Protein AF-A0ABD5P740-F1 (afdb_monomer_lite)

Radius of gyration: 13.5 Å; chains: 1; bounding box: 31×28×40 Å

Organism: NCBI:txid1364940

Foldseek 3Di:
DDPPPDQDQLLLLLQLLCCLDPQSKDFLVVCVVLCSDVDSVSSVVSLVVCVVVVQKDWDDDDPPPDCVRPIMIHGDPVNCVVCVVVVNNVVSVVVNVVCVVVCPPPDDDHHPPVD

Secondary structure (DSSP, 8-state):
----PPPPHHHHHHHHHHHTSTTSEEEHHHHHHTTSSSSHHHHHHHHHHHHHTTSEEEEPPP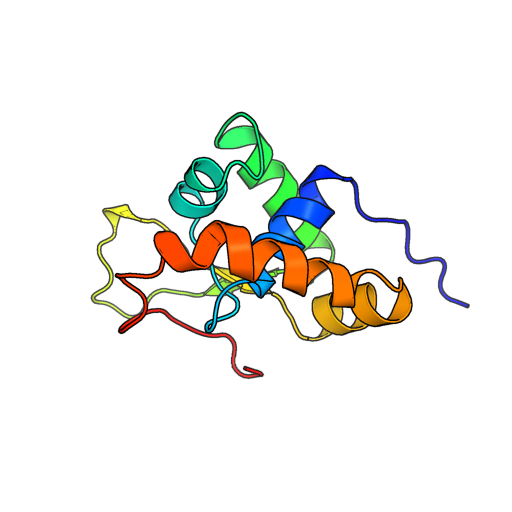TTS-GGG--EEEE-HHHHHHHHHTT-STTHHHHHHHHTTT-TTGGG----TT-

Structure (mmCIF, N/CA/C/O backbone):
data_AF-A0ABD5P740-F1
#
_entry.id   AF-A0ABD5P740-F1
#
loop_
_atom_site.group_PDB
_atom_site.id
_atom_site.type_symbol
_atom_site.label_atom_id
_atom_site.label_alt_id
_atom_site.label_comp_id
_atom_site.label_asym_id
_atom_site.label_entity_id
_atom_site.label_seq_id
_atom_site.pdbx_PDB_ins_code
_atom_site.Cartn_x
_atom_site.Cartn_y
_atom_site.Cartn_z
_atom_site.occupancy
_atom_site.B_iso_or_equiv
_atom_site.auth_seq_id
_atom_site.auth_comp_id
_atom_site.auth_asym_id
_atom_site.auth_atom_id
_atom_site.pdbx_PDB_model_num
ATOM 1 N N . MET A 1 1 ? -8.394 2.405 24.970 1.00 41.69 1 MET A N 1
ATOM 2 C CA . MET A 1 1 ? -8.654 2.905 23.605 1.00 41.69 1 MET A CA 1
ATOM 3 C C . MET A 1 1 ? -7.339 3.446 23.079 1.00 41.69 1 MET A C 1
ATOM 5 O O . MET A 1 1 ? -6.923 4.507 23.524 1.00 41.69 1 MET A O 1
ATOM 9 N N . SER A 1 2 ? -6.619 2.680 22.259 1.00 44.00 2 SER A N 1
ATOM 10 C CA . SER A 1 2 ? -5.373 3.172 21.664 1.00 44.00 2 SER A CA 1
ATOM 11 C C . SER A 1 2 ? -5.731 4.191 20.589 1.00 44.00 2 SER A C 1
ATOM 13 O O . SER A 1 2 ? -6.388 3.847 19.610 1.00 44.00 2 SER A O 1
ATOM 15 N N . ASN A 1 3 ? -5.346 5.449 20.807 1.00 45.75 3 ASN A N 1
ATOM 16 C CA . ASN A 1 3 ? -5.361 6.497 19.790 1.00 45.75 3 ASN A CA 1
ATOM 17 C C . ASN A 1 3 ? -4.332 6.121 18.715 1.00 45.75 3 ASN A C 1
ATOM 19 O O . ASN A 1 3 ? -3.182 6.549 18.774 1.00 45.75 3 ASN A O 1
ATOM 23 N N . SER A 1 4 ? -4.712 5.275 17.760 1.00 64.44 4 SER A N 1
ATOM 24 C CA . SER A 1 4 ? -3.889 5.049 16.577 1.00 64.44 4 SER A CA 1
ATOM 25 C C . SER A 1 4 ? -3.982 6.294 15.705 1.00 64.44 4 SER A C 1
ATOM 27 O O . SER A 1 4 ? -5.011 6.543 15.080 1.00 64.44 4 SER A O 1
ATOM 29 N N . THR A 1 5 ? -2.920 7.101 15.705 1.00 78.88 5 THR A N 1
ATOM 30 C CA . THR A 1 5 ? -2.790 8.285 14.849 1.00 78.88 5 THR A CA 1
ATOM 31 C C . THR A 1 5 ? -3.153 7.923 13.406 1.00 78.88 5 THR A C 1
ATOM 33 O O . THR A 1 5 ? -2.590 6.946 12.892 1.00 78.88 5 THR A O 1
ATOM 36 N N . PRO A 1 6 ? -4.066 8.670 12.752 1.00 86.31 6 PRO A N 1
ATOM 37 C CA . PRO A 1 6 ? -4.461 8.395 11.376 1.00 86.31 6 PRO A CA 1
ATOM 38 C C . PRO A 1 6 ? -3.240 8.375 10.450 1.00 86.31 6 PRO A C 1
ATOM 40 O O . PRO A 1 6 ? -2.297 9.148 10.649 1.00 86.31 6 PRO A O 1
ATOM 43 N N . LEU A 1 7 ? -3.247 7.473 9.467 1.00 89.19 7 LEU A N 1
ATOM 44 C CA . LEU A 1 7 ? -2.222 7.458 8.426 1.00 89.19 7 LEU A CA 1
ATOM 45 C C . LEU A 1 7 ? -2.319 8.740 7.582 1.00 89.19 7 LEU A C 1
ATOM 47 O O . LEU A 1 7 ? -3.432 9.177 7.263 1.00 89.19 7 LEU A O 1
ATOM 51 N N . PRO A 1 8 ? -1.182 9.343 7.200 1.00 91.56 8 PRO A N 1
ATOM 52 C CA . PRO A 1 8 ? -1.135 10.318 6.122 1.00 91.56 8 PRO A CA 1
ATOM 53 C C . PRO A 1 8 ? -1.817 9.776 4.852 1.00 91.56 8 PRO A C 1
ATOM 55 O O . PRO A 1 8 ? -1.756 8.570 4.601 1.00 91.56 8 PRO A O 1
ATOM 58 N N . PRO A 1 9 ? -2.439 10.635 4.024 1.00 89.62 9 PRO A N 1
ATOM 59 C CA . PRO A 1 9 ? -3.150 10.193 2.821 1.00 89.62 9 PRO A CA 1
ATOM 60 C C . PRO A 1 9 ? -2.289 9.370 1.852 1.00 89.62 9 PRO A C 1
ATOM 62 O O . PRO A 1 9 ? -2.777 8.410 1.261 1.00 89.62 9 PRO A O 1
ATOM 65 N N . GLU A 1 10 ? -1.009 9.717 1.717 1.00 90.62 10 GLU A N 1
ATOM 66 C CA . GLU A 1 10 ? -0.055 9.012 0.851 1.00 90.62 10 GLU A CA 1
ATOM 67 C C . GLU A 1 10 ? 0.262 7.607 1.383 1.00 90.62 10 GLU A C 1
ATOM 69 O O . GLU A 1 10 ? 0.167 6.635 0.639 1.00 90.62 10 GLU A O 1
ATOM 74 N N . GLU A 1 11 ? 0.524 7.472 2.689 1.00 93.69 11 GLU A N 1
ATOM 75 C CA . GLU A 1 11 ? 0.720 6.170 3.349 1.00 93.69 11 GLU A CA 1
ATOM 76 C C . GLU A 1 11 ? -0.528 5.285 3.227 1.00 93.69 11 GLU A C 1
ATOM 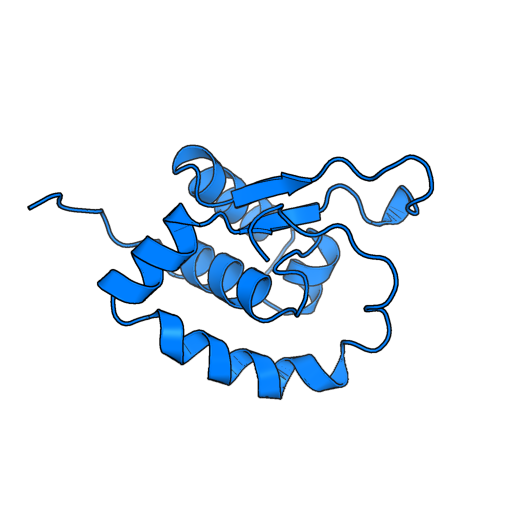78 O O . GLU A 1 11 ? -0.426 4.093 2.935 1.00 93.69 11 GLU A O 1
ATOM 83 N N . LEU A 1 12 ? -1.720 5.867 3.407 1.00 91.94 12 LEU A N 1
ATOM 84 C CA . LEU A 1 12 ? -2.983 5.150 3.239 1.00 91.94 12 LEU A CA 1
ATOM 85 C C . LEU A 1 12 ? -3.162 4.658 1.797 1.00 91.94 12 LEU A C 1
ATOM 87 O O . LEU A 1 12 ? -3.540 3.506 1.593 1.00 91.94 12 LEU A O 1
ATOM 91 N N . THR A 1 13 ? -2.866 5.510 0.814 1.00 90.62 13 THR A N 1
ATOM 92 C CA . THR A 1 13 ? -2.988 5.174 -0.611 1.00 90.62 13 THR A CA 1
ATOM 93 C C . THR A 1 13 ? -2.030 4.046 -0.980 1.00 90.62 13 THR A C 1
ATOM 95 O O . THR A 1 13 ? -2.464 3.050 -1.552 1.00 90.62 13 THR A O 1
ATOM 98 N N . VAL A 1 14 ? -0.751 4.151 -0.605 1.00 92.75 14 VAL A N 1
ATOM 99 C CA . VAL A 1 14 ? 0.250 3.096 -0.840 1.00 92.75 14 VAL A CA 1
ATOM 100 C C . VAL A 1 14 ? -0.202 1.772 -0.225 1.00 92.75 14 VAL A C 1
ATOM 102 O O . VAL A 1 14 ? -0.210 0.749 -0.906 1.00 92.75 14 VAL A O 1
ATOM 105 N N . LEU A 1 15 ? -0.651 1.785 1.033 1.00 93.00 15 LEU A N 1
ATOM 106 C CA . LEU A 1 15 ? -1.096 0.573 1.718 1.00 93.00 15 LEU A CA 1
ATOM 107 C C . LEU A 1 15 ? -2.327 -0.063 1.048 1.00 93.00 15 LEU A C 1
ATOM 109 O O . LEU A 1 15 ? -2.380 -1.281 0.882 1.00 93.00 15 LEU A O 1
ATOM 113 N N . GLN A 1 16 ? -3.307 0.745 0.635 1.00 91.44 16 GLN A N 1
ATOM 114 C CA . GLN A 1 16 ? -4.485 0.255 -0.084 1.00 91.44 16 GLN A CA 1
ATOM 115 C C . GLN A 1 16 ? -4.120 -0.320 -1.458 1.00 91.44 16 GLN A C 1
ATOM 117 O O . GLN A 1 16 ? -4.689 -1.334 -1.850 1.00 91.44 16 GLN A O 1
ATOM 122 N N . GLN A 1 17 ? -3.164 0.278 -2.174 1.00 90.38 17 GLN A N 1
ATOM 123 C CA . GLN A 1 17 ? -2.705 -0.235 -3.466 1.00 90.38 17 GLN A CA 1
ATOM 124 C C . GLN A 1 17 ? -1.951 -1.560 -3.340 1.00 90.38 17 GLN A C 1
ATOM 126 O O . GLN A 1 17 ? -2.164 -2.445 -4.164 1.00 90.38 17 GLN A O 1
ATOM 131 N N . ILE A 1 18 ? -1.122 -1.713 -2.301 1.00 91.44 18 ILE A N 1
ATOM 132 C CA . ILE A 1 18 ? -0.464 -2.986 -1.973 1.00 91.44 18 ILE A CA 1
ATOM 133 C C . ILE A 1 18 ? -1.516 -4.075 -1.739 1.00 91.44 18 ILE A C 1
ATOM 135 O O . ILE A 1 18 ? -1.410 -5.155 -2.302 1.00 91.44 18 ILE A O 1
ATOM 139 N N . LEU A 1 19 ? -2.563 -3.782 -0.963 1.00 90.50 19 LEU A N 1
ATOM 140 C CA . LEU A 1 19 ? -3.648 -4.728 -0.663 1.00 90.50 19 LEU A CA 1
ATOM 141 C C . LEU A 1 19 ? -4.635 -4.954 -1.819 1.00 90.50 19 LEU A C 1
ATOM 143 O O . LEU A 1 19 ? -5.473 -5.852 -1.744 1.00 90.50 19 LEU A O 1
ATOM 147 N N . ALA A 1 20 ? -4.564 -4.139 -2.870 1.00 87.75 20 ALA A N 1
ATOM 148 C CA . ALA A 1 20 ? -5.360 -4.285 -4.085 1.00 87.75 20 ALA A CA 1
ATOM 149 C C . ALA A 1 20 ? -4.697 -5.222 -5.111 1.00 87.75 20 ALA A C 1
ATOM 151 O O . ALA A 1 20 ? -5.001 -5.157 -6.304 1.00 87.75 20 ALA A O 1
ATOM 152 N N . THR A 1 21 ? -3.752 -6.054 -4.669 1.00 83.06 21 THR A N 1
ATOM 153 C CA . THR A 1 21 ? -3.158 -7.132 -5.460 1.00 83.06 21 THR A CA 1
ATOM 154 C C . THR A 1 21 ? -3.429 -8.476 -4.801 1.00 83.06 21 THR A C 1
ATOM 156 O O . THR A 1 21 ? -3.499 -8.568 -3.576 1.00 83.06 21 THR A O 1
ATOM 159 N N . ASP A 1 22 ? -3.522 -9.531 -5.611 1.00 78.50 22 ASP A N 1
ATOM 160 C CA . ASP A 1 22 ? -3.737 -10.898 -5.117 1.00 78.50 22 ASP A CA 1
ATOM 161 C C . ASP A 1 22 ? -2.621 -11.368 -4.172 1.00 78.50 22 ASP A C 1
ATOM 163 O O . ASP A 1 22 ? -2.845 -12.210 -3.310 1.00 78.50 22 ASP A O 1
ATOM 167 N N . THR A 1 23 ? -1.410 -10.821 -4.321 1.00 81.56 23 THR A N 1
ATOM 168 C CA . THR A 1 23 ? -0.249 -11.168 -3.492 1.00 81.56 23 THR A CA 1
ATOM 169 C C . THR A 1 23 ? -0.058 -10.243 -2.296 1.00 81.56 23 THR A C 1
ATOM 171 O O . THR A 1 23 ? 0.883 -10.442 -1.531 1.00 81.56 23 THR A O 1
ATOM 174 N N . ALA A 1 24 ? -0.912 -9.224 -2.141 1.00 88.25 24 ALA A N 1
ATOM 175 C CA . ALA A 1 24 ? -0.763 -8.143 -1.171 1.00 88.25 24 ALA A CA 1
ATOM 176 C C . ALA A 1 24 ? 0.650 -7.528 -1.158 1.00 88.25 24 ALA A C 1
ATOM 178 O O . ALA A 1 24 ? 1.165 -7.160 -0.098 1.00 88.25 24 ALA A O 1
ATOM 179 N N . SER A 1 25 ? 1.298 -7.475 -2.326 1.00 89.31 25 SER A N 1
ATOM 180 C CA . SER A 1 25 ? 2.682 -7.033 -2.496 1.00 89.31 25 SER A CA 1
ATOM 181 C C . SER A 1 25 ? 2.882 -6.236 -3.787 1.00 89.31 25 SER A C 1
ATOM 183 O O . SER A 1 25 ? 2.267 -6.535 -4.816 1.00 89.31 25 SER A O 1
ATOM 185 N N . LEU A 1 26 ? 3.733 -5.206 -3.722 1.00 88.81 26 LEU A N 1
ATOM 186 C CA . LEU A 1 26 ? 4.138 -4.362 -4.856 1.00 88.81 26 LEU A CA 1
ATOM 187 C C . LEU A 1 26 ? 5.588 -3.888 -4.709 1.00 88.81 26 LEU A C 1
ATOM 189 O O . LEU A 1 26 ? 6.059 -3.648 -3.595 1.00 88.81 26 LEU A O 1
ATOM 193 N N . SER A 1 27 ? 6.287 -3.711 -5.830 1.00 88.69 27 SER A N 1
ATOM 194 C CA . SER A 1 27 ? 7.577 -3.012 -5.861 1.00 88.69 27 SER A CA 1
ATOM 195 C C . SER A 1 27 ? 7.391 -1.486 -5.936 1.00 88.69 27 SER A C 1
ATOM 197 O O . SER A 1 27 ? 6.311 -0.976 -6.254 1.00 88.69 27 SER A O 1
ATOM 199 N N . ILE A 1 28 ? 8.451 -0.720 -5.652 1.00 89.88 28 ILE A N 1
ATOM 200 C CA . ILE A 1 28 ? 8.421 0.751 -5.771 1.00 89.88 28 ILE A CA 1
ATOM 201 C C . ILE A 1 28 ? 8.060 1.210 -7.201 1.00 89.88 28 ILE A C 1
ATOM 203 O O . ILE A 1 28 ? 7.174 2.060 -7.325 1.00 89.88 28 ILE A O 1
ATOM 207 N N . PRO A 1 29 ? 8.669 0.676 -8.283 1.00 86.75 29 PRO A N 1
ATOM 208 C CA . PRO A 1 29 ? 8.293 1.044 -9.651 1.00 86.75 29 PRO A CA 1
ATOM 209 C C . PRO A 1 29 ? 6.806 0.840 -9.955 1.00 86.75 29 PRO A C 1
ATOM 211 O O . PRO A 1 29 ? 6.189 1.649 -10.654 1.00 86.75 29 PRO A O 1
ATOM 214 N N . GLU A 1 30 ? 6.203 -0.214 -9.408 1.00 85.94 30 GLU A N 1
ATOM 215 C CA . GLU A 1 30 ? 4.779 -0.478 -9.589 1.00 85.94 30 GLU A CA 1
ATOM 216 C C . GLU A 1 30 ? 3.896 0.520 -8.849 1.00 85.94 30 GLU A C 1
ATOM 218 O O . GLU A 1 30 ? 2.913 0.991 -9.415 1.00 85.94 30 GLU A O 1
ATOM 223 N N . LEU A 1 31 ? 4.254 0.873 -7.614 1.00 88.62 31 LEU A N 1
ATOM 224 C CA . LEU A 1 31 ? 3.555 1.900 -6.839 1.00 88.62 31 LEU A CA 1
ATOM 225 C C . LEU A 1 31 ? 3.594 3.254 -7.565 1.00 88.62 31 LEU A C 1
ATOM 227 O O . LEU A 1 31 ? 2.563 3.902 -7.754 1.00 88.62 31 LEU A O 1
ATOM 231 N N . VAL A 1 32 ? 4.764 3.633 -8.087 1.00 87.62 32 VAL A N 1
ATOM 232 C CA . VAL A 1 32 ? 4.911 4.842 -8.912 1.00 87.62 32 VAL A CA 1
ATOM 233 C C . VAL A 1 32 ? 4.021 4.765 -10.158 1.00 87.62 32 VAL A C 1
ATOM 235 O O . VAL A 1 32 ? 3.293 5.710 -10.455 1.00 87.62 32 VAL A O 1
ATOM 238 N N . THR A 1 33 ? 4.010 3.629 -10.861 1.00 84.31 33 THR A N 1
ATOM 239 C CA . THR A 1 33 ? 3.206 3.440 -12.084 1.00 84.31 33 THR A CA 1
ATOM 240 C C . THR A 1 33 ? 1.700 3.492 -11.808 1.00 84.31 33 THR A C 1
ATOM 242 O O . THR A 1 33 ? 0.932 4.014 -12.614 1.00 84.31 33 THR A O 1
ATOM 245 N N . ARG A 1 34 ? 1.268 2.987 -10.648 1.00 81.56 34 ARG A N 1
ATOM 246 C CA . ARG A 1 34 ? -0.126 3.014 -10.177 1.00 81.56 34 ARG A CA 1
ATOM 247 C C . ARG A 1 34 ? -0.550 4.380 -9.634 1.00 81.56 34 ARG A C 1
ATOM 249 O O . ARG A 1 34 ? -1.713 4.558 -9.272 1.00 81.56 34 ARG A O 1
ATOM 256 N N . GLY A 1 35 ? 0.370 5.342 -9.585 1.00 74.81 35 GLY A N 1
ATOM 257 C CA . GLY A 1 35 ? 0.093 6.710 -9.178 1.00 74.81 35 GLY A CA 1
ATOM 258 C C . GLY A 1 35 ? -0.184 6.855 -7.686 1.00 74.81 35 GLY A C 1
ATOM 259 O O . GLY A 1 35 ? -0.983 7.716 -7.322 1.00 74.81 35 GLY A O 1
ATOM 260 N N . SER A 1 36 ? 0.433 6.036 -6.815 1.00 64.75 36 SER A N 1
ATOM 261 C CA . SER A 1 36 ? 0.323 6.259 -5.358 1.00 64.75 36 SER A CA 1
ATOM 262 C C . SER A 1 36 ? 0.859 7.634 -4.943 1.00 64.75 36 SER A C 1
ATOM 264 O O . SER A 1 36 ? 0.398 8.191 -3.950 1.00 64.75 36 SER A O 1
ATOM 266 N N . SER A 1 37 ? 1.819 8.165 -5.708 1.00 69.56 37 SER A N 1
ATOM 267 C CA . SER A 1 37 ? 2.519 9.430 -5.468 1.00 69.56 37 SER A CA 1
ATOM 268 C C . SER A 1 37 ? 3.025 10.043 -6.782 1.00 69.56 37 SER A C 1
ATOM 270 O O . SER A 1 37 ? 2.9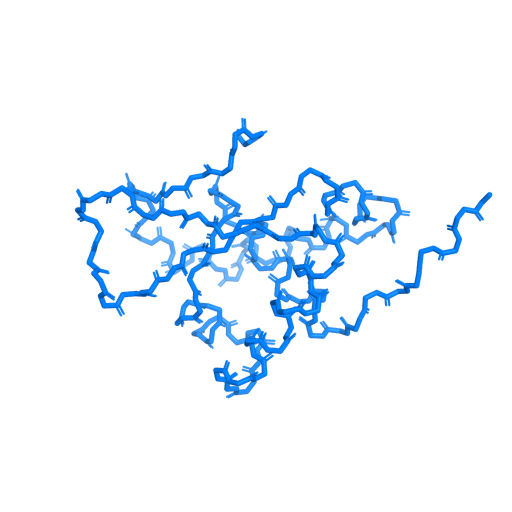13 9.428 -7.847 1.00 69.56 37 SER A O 1
ATOM 272 N N . ARG A 1 38 ? 3.583 11.261 -6.723 1.00 69.62 38 ARG A N 1
ATOM 273 C CA . ARG A 1 38 ? 4.111 11.976 -7.900 1.00 69.62 38 ARG A CA 1
ATOM 274 C C . ARG A 1 38 ? 5.466 11.450 -8.361 1.00 69.62 38 ARG A C 1
ATOM 276 O O . ARG A 1 38 ? 5.767 11.558 -9.549 1.00 69.62 38 ARG A O 1
ATOM 283 N N . ASP A 1 39 ? 6.259 10.894 -7.448 1.00 84.75 39 ASP A N 1
ATOM 284 C CA . ASP A 1 39 ? 7.570 10.329 -7.752 1.00 84.75 39 ASP A CA 1
ATOM 285 C C . ASP A 1 39 ? 8.033 9.265 -6.740 1.00 84.75 39 ASP A C 1
ATOM 287 O O . ASP A 1 39 ? 7.433 9.032 -5.691 1.00 84.75 39 ASP A O 1
ATOM 291 N N . GLU A 1 40 ? 9.139 8.606 -7.082 1.00 88.94 40 GLU A N 1
ATOM 292 C CA . GLU A 1 40 ? 9.748 7.505 -6.332 1.00 88.94 40 GLU A CA 1
ATOM 293 C C . GLU A 1 40 ? 10.154 7.877 -4.894 1.00 88.94 40 GLU A C 1
ATOM 295 O O . GLU A 1 40 ? 10.131 7.031 -3.998 1.00 88.94 40 GLU A O 1
ATOM 300 N N . SER A 1 41 ? 10.529 9.135 -4.652 1.00 90.12 41 SER A N 1
ATOM 301 C CA . SER A 1 41 ? 10.965 9.611 -3.333 1.00 90.12 41 SER A CA 1
ATOM 302 C C . SER A 1 41 ? 9.791 9.694 -2.362 1.00 90.12 41 SER A C 1
ATOM 304 O O . SER A 1 41 ? 9.929 9.319 -1.198 1.00 90.12 41 SER A O 1
ATOM 306 N N . GLU A 1 42 ? 8.635 10.150 -2.848 1.00 91.31 42 GLU A N 1
ATOM 307 C CA . GLU A 1 42 ? 7.387 10.190 -2.081 1.00 91.31 42 GLU A CA 1
ATOM 308 C C . GLU A 1 42 ? 6.935 8.768 -1.712 1.00 91.31 42 GLU A C 1
ATOM 310 O O . GLU A 1 42 ? 6.669 8.497 -0.539 1.00 91.31 42 GLU A O 1
ATOM 315 N N . VAL A 1 43 ? 6.976 7.825 -2.664 1.00 92.50 43 VAL A N 1
ATOM 316 C CA . VAL A 1 43 ? 6.666 6.406 -2.397 1.00 92.50 43 VAL A CA 1
ATOM 317 C C . VAL A 1 43 ? 7.595 5.828 -1.327 1.00 92.50 43 VAL A C 1
ATOM 319 O O . VAL A 1 43 ? 7.132 5.182 -0.388 1.00 92.50 43 VAL A O 1
ATOM 322 N N . ARG A 1 44 ? 8.908 6.079 -1.418 1.00 92.56 44 ARG A N 1
ATOM 323 C CA . ARG A 1 44 ? 9.873 5.615 -0.406 1.00 92.56 44 ARG A CA 1
ATOM 324 C C . ARG A 1 44 ? 9.601 6.191 0.976 1.00 92.56 44 ARG A C 1
ATOM 326 O O . ARG A 1 44 ? 9.715 5.466 1.959 1.00 92.56 44 ARG A O 1
ATOM 333 N N . ASN A 1 45 ? 9.255 7.472 1.057 1.00 94.25 45 ASN A N 1
ATOM 334 C CA . ASN A 1 45 ? 8.933 8.119 2.326 1.00 94.25 45 ASN A CA 1
ATOM 335 C C . ASN A 1 45 ? 7.670 7.506 2.952 1.00 94.25 45 ASN A C 1
ATOM 337 O O . ASN A 1 45 ? 7.668 7.165 4.134 1.00 94.25 45 ASN A O 1
ATOM 341 N N . ALA A 1 46 ? 6.632 7.270 2.145 1.00 94.00 46 ALA A N 1
ATOM 342 C CA . ALA A 1 46 ? 5.426 6.585 2.599 1.00 94.00 46 ALA A CA 1
ATOM 343 C C . ALA A 1 46 ? 5.729 5.159 3.099 1.00 94.00 46 ALA A C 1
ATOM 345 O O . ALA A 1 46 ? 5.277 4.770 4.175 1.00 94.00 46 ALA A O 1
ATOM 346 N N . LEU A 1 47 ? 6.542 4.391 2.366 1.00 94.31 47 LEU A N 1
ATOM 347 C CA . LEU A 1 47 ? 6.958 3.045 2.774 1.00 94.31 47 LEU A CA 1
ATOM 348 C C . LEU A 1 47 ? 7.799 3.048 4.060 1.00 94.31 47 LEU A C 1
ATOM 350 O O . LEU A 1 47 ? 7.614 2.170 4.898 1.00 94.31 47 LEU A O 1
ATOM 354 N N . ASP A 1 48 ? 8.676 4.034 4.260 1.00 94.62 48 ASP A N 1
ATOM 355 C CA . ASP A 1 48 ? 9.438 4.204 5.507 1.00 94.62 48 ASP A CA 1
ATOM 356 C C . ASP A 1 48 ? 8.509 4.527 6.693 1.00 94.62 48 ASP A C 1
ATOM 358 O O . ASP A 1 48 ? 8.630 3.930 7.766 1.00 94.62 48 ASP A O 1
ATOM 362 N N . GLY A 1 49 ? 7.519 5.403 6.494 1.00 94.44 49 GLY A N 1
ATOM 363 C CA . GLY A 1 49 ? 6.487 5.705 7.491 1.00 94.44 49 GLY A CA 1
ATOM 364 C C . GLY A 1 49 ? 5.655 4.479 7.882 1.00 94.44 49 GLY A C 1
ATOM 365 O O . GLY A 1 49 ? 5.469 4.202 9.072 1.00 94.44 49 GLY A O 1
ATOM 366 N N . LEU A 1 50 ? 5.218 3.699 6.891 1.00 94.75 50 LEU A N 1
ATOM 367 C CA . LEU A 1 50 ? 4.491 2.445 7.095 1.00 94.75 50 LEU A CA 1
ATOM 368 C C . LEU A 1 50 ? 5.366 1.372 7.761 1.00 94.75 50 LEU A C 1
ATOM 370 O O . LEU A 1 50 ? 4.895 0.665 8.653 1.00 94.75 50 LEU A O 1
ATOM 374 N N . GLY A 1 51 ? 6.640 1.270 7.377 1.00 94.56 51 GLY A N 1
ATOM 375 C CA . GLY A 1 51 ? 7.596 0.316 7.938 1.00 94.56 51 GLY A CA 1
ATOM 376 C C . GLY A 1 51 ? 7.883 0.586 9.414 1.00 94.56 51 GLY A C 1
ATOM 377 O O . GLY A 1 51 ? 7.874 -0.333 10.227 1.00 94.56 51 GLY A O 1
ATOM 378 N N . ARG A 1 52 ? 8.013 1.860 9.808 1.00 94.06 52 ARG A N 1
ATOM 379 C CA . ARG A 1 52 ? 8.152 2.266 11.223 1.00 94.06 52 ARG A CA 1
ATOM 380 C C . ARG A 1 52 ? 6.947 1.900 12.090 1.00 94.06 52 ARG A C 1
ATOM 382 O O . ARG A 1 52 ? 7.079 1.838 13.310 1.00 94.06 52 ARG A O 1
ATOM 389 N N . ARG A 1 53 ? 5.778 1.702 11.477 1.00 93.38 53 ARG A N 1
ATOM 390 C CA . ARG A 1 53 ? 4.537 1.261 12.133 1.00 93.38 53 ARG A CA 1
ATOM 391 C C . ARG A 1 53 ? 4.312 -0.247 12.018 1.00 93.38 53 ARG A C 1
ATOM 393 O O . ARG A 1 53 ? 3.265 -0.719 12.448 1.00 93.38 53 ARG A O 1
ATOM 400 N N . GLU A 1 54 ? 5.256 -0.974 11.418 1.00 94.19 54 GLU A N 1
ATOM 401 C CA . GLU A 1 54 ? 5.165 -2.414 11.149 1.00 94.19 54 GLU A CA 1
ATOM 402 C C . GLU A 1 54 ? 3.946 -2.780 10.280 1.00 94.19 54 GLU A C 1
ATOM 404 O O . GLU A 1 54 ? 3.375 -3.866 10.389 1.00 94.19 54 GLU A O 1
ATOM 409 N N . PHE A 1 55 ? 3.515 -1.856 9.414 1.00 94.69 55 PHE A N 1
ATOM 410 C CA . PHE A 1 55 ? 2.378 -2.055 8.508 1.00 94.69 55 PHE A CA 1
ATOM 411 C C . PHE A 1 55 ? 2.784 -2.625 7.150 1.00 94.69 55 PHE A C 1
ATOM 413 O O . PHE A 1 55 ? 1.953 -3.193 6.444 1.00 94.69 55 PHE A O 1
ATOM 420 N N . VAL A 1 56 ? 4.061 -2.505 6.797 1.00 95.00 56 VAL A N 1
ATOM 421 C CA . VAL A 1 56 ? 4.638 -3.152 5.621 1.00 95.00 56 VAL A CA 1
ATOM 422 C C . VAL A 1 56 ? 5.934 -3.850 5.995 1.00 95.00 56 VAL A C 1
ATOM 424 O O . VAL A 1 56 ? 6.661 -3.398 6.881 1.00 95.00 56 VAL A O 1
ATOM 427 N N . VAL A 1 57 ? 6.223 -4.938 5.295 1.00 93.69 57 VAL A N 1
ATOM 428 C CA . VAL A 1 57 ? 7.481 -5.679 5.378 1.00 93.69 57 VAL A CA 1
ATOM 429 C C . VAL A 1 57 ? 8.112 -5.765 4.000 1.00 93.69 57 VAL A C 1
ATOM 431 O O . VAL A 1 57 ? 7.416 -5.792 2.985 1.00 93.69 57 VAL A O 1
ATOM 434 N N . VAL A 1 58 ? 9.440 -5.799 3.972 1.00 92.00 58 VAL A N 1
ATOM 435 C CA . VAL A 1 58 ? 10.192 -6.059 2.747 1.00 92.00 58 VAL A CA 1
ATOM 436 C C . VAL A 1 58 ? 10.238 -7.566 2.539 1.00 92.00 58 VAL A C 1
ATOM 438 O O . VAL A 1 58 ? 10.674 -8.294 3.429 1.00 92.00 58 VAL A O 1
ATOM 441 N N . LEU A 1 59 ? 9.784 -8.028 1.378 1.00 84.94 59 LEU A N 1
ATOM 442 C CA . LEU A 1 59 ? 9.951 -9.411 0.960 1.00 84.94 59 LEU A CA 1
ATOM 443 C C . LEU A 1 59 ? 11.293 -9.531 0.243 1.00 84.94 59 LEU A C 1
ATOM 445 O O . LEU A 1 59 ? 11.524 -8.878 -0.779 1.00 84.94 59 LEU A O 1
ATOM 449 N N . GLU A 1 60 ? 12.180 -10.358 0.790 1.00 69.31 60 GLU A N 1
ATOM 450 C CA . GLU A 1 60 ? 13.398 -10.741 0.089 1.00 69.31 60 GLU A CA 1
ATOM 451 C C . GLU A 1 60 ? 12.999 -11.569 -1.130 1.00 69.31 60 GLU A C 1
ATOM 453 O O . GLU A 1 60 ? 12.278 -12.563 -1.025 1.00 69.31 60 GLU A O 1
ATOM 458 N N . SER A 1 61 ? 13.420 -11.134 -2.313 1.00 62.00 61 SER A N 1
ATOM 459 C CA . SER A 1 61 ? 13.158 -11.902 -3.514 1.00 62.00 61 SER A CA 1
ATOM 460 C C . SER A 1 61 ? 14.050 -13.142 -3.508 1.00 62.00 61 SER A C 1
ATOM 462 O O . SER A 1 61 ? 15.277 -13.010 -3.480 1.00 62.00 61 SER A O 1
ATOM 464 N N . GLU A 1 62 ? 13.464 -14.340 -3.552 1.00 54.97 62 GLU A N 1
ATOM 465 C CA . GLU A 1 62 ? 14.251 -15.552 -3.780 1.00 54.97 62 GLU A CA 1
ATOM 466 C C . GLU A 1 62 ? 15.064 -15.399 -5.075 1.00 54.97 62 GLU A C 1
ATOM 468 O O . GLU A 1 62 ? 14.622 -14.780 -6.049 1.00 54.97 62 GLU A O 1
ATOM 473 N N . SER A 1 63 ? 16.291 -15.918 -5.058 1.00 46.62 63 SER A N 1
ATOM 474 C CA . SER A 1 63 ? 17.277 -15.766 -6.128 1.00 46.62 63 SER A CA 1
ATOM 475 C C . SER A 1 63 ? 16.672 -16.177 -7.479 1.00 46.62 63 SER A C 1
ATOM 477 O O . SER A 1 63 ? 16.484 -17.364 -7.734 1.00 46.62 63 SER A O 1
ATOM 479 N N . GLY A 1 64 ? 16.346 -15.209 -8.341 1.00 50.38 64 GLY A N 1
ATOM 480 C CA . GLY A 1 64 ? 15.662 -15.473 -9.615 1.00 50.38 64 GLY A CA 1
ATOM 481 C C . GLY A 1 64 ? 14.650 -14.411 -10.048 1.00 50.38 64 GLY A C 1
ATOM 482 O O . GLY A 1 64 ? 14.239 -14.419 -11.207 1.00 50.38 64 GLY A O 1
ATOM 483 N N . TYR A 1 65 ? 14.276 -13.485 -9.165 1.00 53.50 65 TYR A N 1
ATOM 484 C CA . TYR A 1 65 ? 13.605 -12.252 -9.572 1.00 53.50 65 TYR A CA 1
ATOM 485 C C . TYR A 1 65 ? 14.576 -11.309 -10.269 1.00 53.50 65 TYR A C 1
ATOM 487 O O . TYR A 1 65 ? 15.720 -11.163 -9.845 1.00 53.50 65 TYR A O 1
ATOM 495 N N . ASP A 1 66 ? 14.108 -10.679 -11.342 1.00 52.97 66 ASP A N 1
ATOM 496 C CA . ASP A 1 66 ? 14.861 -9.663 -12.063 1.00 52.97 66 ASP A CA 1
ATOM 497 C C . ASP A 1 66 ? 15.194 -8.517 -11.089 1.00 52.97 66 ASP A C 1
ATOM 499 O O . ASP A 1 66 ? 14.305 -7.777 -10.654 1.00 52.97 66 ASP A O 1
ATOM 503 N N . ASP A 1 67 ? 16.477 -8.389 -10.733 1.00 54.38 67 ASP A N 1
ATOM 504 C CA . ASP A 1 67 ? 17.052 -7.353 -9.849 1.00 54.38 67 ASP A CA 1
ATOM 505 C C . ASP A 1 67 ? 16.635 -5.927 -10.290 1.00 54.38 67 ASP A C 1
ATOM 507 O O . ASP A 1 67 ? 16.679 -4.964 -9.525 1.00 54.38 67 ASP A O 1
ATOM 511 N N . ALA A 1 68 ? 16.169 -5.792 -11.539 1.00 57.97 68 ALA A N 1
ATOM 512 C CA . ALA A 1 68 ? 15.642 -4.574 -12.133 1.00 57.97 68 ALA A CA 1
ATOM 513 C C . ALA A 1 68 ? 14.402 -3.986 -11.427 1.00 57.97 68 ALA A C 1
ATOM 515 O O . ALA A 1 68 ? 14.183 -2.780 -11.534 1.00 57.97 68 ALA A O 1
ATOM 516 N N . GLN A 1 69 ? 13.586 -4.785 -10.724 1.00 63.16 69 GLN A N 1
ATOM 517 C CA . GLN A 1 69 ? 12.379 -4.274 -10.043 1.00 63.16 69 GLN A CA 1
ATOM 518 C C . GLN A 1 69 ? 12.620 -3.814 -8.595 1.00 63.16 69 GLN A C 1
ATOM 520 O O . GLN A 1 69 ? 11.790 -3.093 -8.036 1.00 63.16 69 GLN A O 1
ATOM 525 N N . GLY A 1 70 ? 13.761 -4.172 -7.997 1.00 71.94 70 GLY A N 1
ATOM 526 C CA . GLY A 1 70 ? 14.043 -3.900 -6.588 1.00 71.94 70 GLY A CA 1
ATOM 527 C C . GLY A 1 70 ? 13.166 -4.713 -5.617 1.00 71.94 70 GLY A C 1
ATOM 528 O O . GLY A 1 70 ? 12.453 -5.629 -6.030 1.00 71.94 70 GLY A O 1
ATOM 529 N N . PRO A 1 71 ? 13.227 -4.414 -4.305 1.00 84.56 71 PRO A N 1
ATOM 530 C CA . PRO A 1 71 ? 12.495 -5.167 -3.291 1.00 84.56 71 PRO A CA 1
ATOM 531 C C . PRO A 1 71 ? 10.975 -4.995 -3.411 1.00 84.56 71 PRO A C 1
ATOM 533 O O . PRO A 1 71 ? 10.476 -3.913 -3.737 1.00 84.56 71 PRO A O 1
ATOM 536 N N . PHE A 1 72 ? 10.239 -6.052 -3.060 1.00 88.94 72 PHE A N 1
ATOM 537 C CA . PHE A 1 72 ? 8.786 -6.004 -2.910 1.00 88.94 72 PHE A CA 1
ATOM 538 C C . PHE A 1 72 ? 8.410 -5.626 -1.481 1.00 88.94 72 PHE A C 1
ATOM 540 O O . PHE A 1 72 ? 9.037 -6.062 -0.517 1.00 88.94 72 PHE A O 1
ATOM 547 N N . TYR A 1 73 ? 7.347 -4.843 -1.350 1.00 92.38 73 TYR A N 1
ATOM 548 C CA . TYR A 1 73 ? 6.766 -4.451 -0.076 1.00 92.38 73 TYR A CA 1
ATOM 549 C C . TYR A 1 73 ? 5.402 -5.106 0.051 1.00 92.38 73 TYR A C 1
ATOM 551 O O . TYR A 1 73 ? 4.559 -4.948 -0.832 1.00 92.38 73 TYR A O 1
ATOM 559 N N . ALA A 1 74 ? 5.192 -5.831 1.144 1.00 93.25 74 ALA A N 1
ATOM 560 C CA . ALA A 1 74 ? 3.932 -6.492 1.435 1.00 93.25 74 ALA A CA 1
ATOM 561 C C . ALA A 1 74 ? 3.283 -5.917 2.684 1.00 93.25 74 ALA A C 1
ATOM 563 O O . ALA A 1 74 ? 3.968 -5.560 3.644 1.00 93.25 74 ALA A O 1
ATOM 564 N N . ALA A 1 75 ? 1.957 -5.834 2.675 1.00 93.62 75 ALA A N 1
ATOM 565 C CA . ALA A 1 75 ? 1.208 -5.423 3.852 1.00 93.62 75 ALA A CA 1
ATOM 566 C C . ALA A 1 75 ? 1.293 -6.501 4.945 1.00 93.62 75 ALA A C 1
ATOM 568 O O . ALA A 1 75 ? 1.359 -7.698 4.659 1.00 93.62 75 ALA A O 1
ATOM 569 N N . THR A 1 76 ? 1.278 -6.086 6.209 1.00 94.00 76 THR A N 1
ATOM 570 C CA . THR A 1 76 ? 1.178 -7.005 7.352 1.00 94.00 76 THR A CA 1
ATOM 571 C C . THR A 1 76 ? -0.276 -7.208 7.775 1.00 94.00 76 THR A C 1
ATOM 573 O O . THR A 1 76 ? -1.146 -6.378 7.495 1.00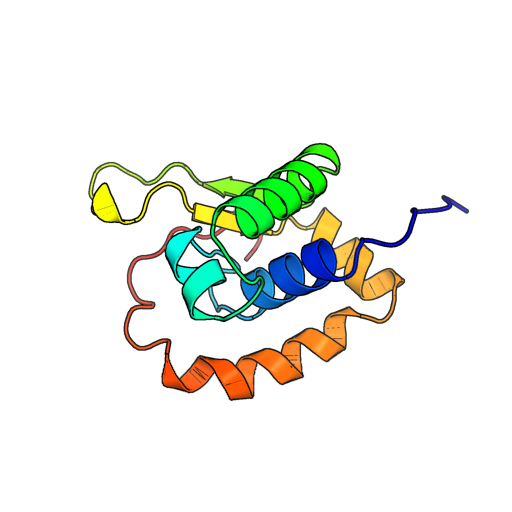 94.00 76 THR A O 1
ATOM 576 N N . GLU A 1 77 ? -0.544 -8.274 8.532 1.00 91.81 77 GLU A N 1
ATOM 577 C CA . GLU A 1 77 ? -1.858 -8.501 9.149 1.00 91.81 77 GLU A CA 1
ATOM 578 C C . GLU A 1 77 ? -2.276 -7.318 10.047 1.00 91.81 77 GLU A C 1
ATOM 580 O O . GLU A 1 77 ? -3.423 -6.872 10.012 1.00 91.81 77 GLU A O 1
ATOM 585 N N . SER A 1 78 ? -1.321 -6.716 10.768 1.00 91.19 78 SER A N 1
ATOM 586 C CA . SER A 1 78 ? -1.538 -5.511 11.582 1.00 91.19 78 SER A CA 1
ATOM 587 C C . SER A 1 78 ? -2.077 -4.328 10.771 1.00 91.19 78 SER A C 1
ATOM 589 O O . SER A 1 78 ? -2.911 -3.563 11.264 1.00 91.19 78 SER A O 1
ATOM 591 N N . ALA A 1 79 ? -1.628 -4.174 9.524 1.00 92.00 79 ALA A N 1
ATOM 592 C CA . ALA A 1 79 ? -2.089 -3.119 8.630 1.00 92.00 79 ALA A CA 1
ATOM 593 C C . ALA A 1 79 ? -3.531 -3.359 8.162 1.00 92.00 79 ALA A C 1
ATOM 595 O O . ALA A 1 79 ? -4.351 -2.437 8.147 1.00 92.00 79 ALA A O 1
ATOM 596 N N . VAL A 1 80 ? -3.864 -4.613 7.845 1.00 91.56 80 VAL A N 1
ATOM 597 C CA . VAL A 1 80 ? -5.230 -5.036 7.505 1.00 91.56 80 VAL A CA 1
ATOM 598 C C . VAL A 1 80 ? -6.179 -4.765 8.670 1.00 91.56 80 VAL A C 1
ATOM 600 O O . VAL A 1 80 ? -7.238 -4.157 8.491 1.00 91.56 80 VAL A O 1
ATOM 603 N N . ASP A 1 81 ? -5.782 -5.158 9.876 1.00 91.75 81 ASP A N 1
ATOM 604 C CA . ASP A 1 81 ? -6.541 -4.929 11.101 1.00 91.75 81 ASP A CA 1
ATOM 605 C C . ASP A 1 81 ? -6.776 -3.444 11.373 1.00 91.75 81 ASP A C 1
ATOM 607 O O . ASP A 1 81 ? -7.882 -3.034 11.745 1.00 91.75 81 ASP A O 1
ATOM 611 N N . TYR A 1 82 ? -5.749 -2.622 11.160 1.00 92.12 82 TYR A N 1
ATOM 612 C CA . TYR A 1 82 ? -5.861 -1.176 11.267 1.00 92.12 82 TYR A CA 1
ATOM 613 C C . TYR A 1 82 ? -6.909 -0.619 10.294 1.00 92.12 82 TYR A C 1
ATOM 615 O O . TYR A 1 82 ? -7.816 0.100 10.721 1.00 92.12 82 TYR A O 1
ATOM 623 N N . LEU A 1 83 ? -6.840 -0.987 9.010 1.00 90.88 83 LEU A N 1
ATOM 624 C CA . LEU A 1 83 ? -7.785 -0.511 7.994 1.00 90.88 83 LEU A CA 1
ATOM 625 C C . LEU A 1 83 ? -9.221 -0.955 8.282 1.00 90.88 83 LEU A C 1
ATOM 627 O O . LEU A 1 83 ? -10.148 -0.158 8.122 1.00 90.88 83 LEU A O 1
ATOM 631 N N . LYS A 1 84 ? -9.417 -2.191 8.758 1.00 89.75 84 LYS A N 1
ATOM 632 C CA . LYS A 1 84 ? -10.735 -2.700 9.170 1.00 89.75 84 LYS A CA 1
ATOM 633 C C . LYS A 1 84 ? -11.304 -1.887 10.331 1.00 89.75 84 LYS A C 1
ATOM 635 O O . LYS A 1 84 ? -12.440 -1.426 10.260 1.00 89.75 84 LYS A O 1
ATOM 640 N N . ARG A 1 85 ? -10.506 -1.641 11.377 1.00 88.81 85 ARG A N 1
ATOM 641 C CA . ARG A 1 85 ? -10.920 -0.833 12.543 1.00 88.81 85 ARG A CA 1
ATOM 642 C C . ARG A 1 85 ? -11.205 0.622 12.178 1.00 88.81 85 ARG A C 1
ATOM 644 O O . ARG A 1 85 ? -12.065 1.244 12.792 1.00 88.81 85 ARG A O 1
ATOM 651 N N . ALA A 1 86 ? -10.496 1.154 11.186 1.00 87.00 86 ALA A N 1
ATOM 652 C CA . ALA A 1 86 ? -10.697 2.503 10.673 1.00 87.00 86 ALA A CA 1
ATOM 653 C C . ALA A 1 86 ? -11.871 2.619 9.678 1.00 87.00 86 ALA A C 1
ATOM 655 O O . ALA A 1 86 ? -12.178 3.732 9.254 1.00 87.00 86 ALA A O 1
ATOM 656 N N . GLY A 1 87 ? -12.511 1.507 9.285 1.00 87.12 87 GLY A N 1
ATOM 657 C CA . GLY A 1 87 ? -13.567 1.494 8.264 1.00 87.12 87 GLY A CA 1
ATOM 658 C C . GLY A 1 87 ? -13.067 1.858 6.860 1.00 87.12 87 GLY A C 1
ATOM 659 O O . GLY A 1 87 ? -13.830 2.379 6.056 1.00 87.12 87 GLY A O 1
ATOM 660 N N . ARG A 1 88 ? -11.774 1.637 6.584 1.00 87.12 88 ARG A N 1
ATOM 661 C CA . ARG A 1 88 ? -11.089 1.983 5.322 1.00 87.12 88 ARG A CA 1
ATOM 662 C C . ARG A 1 88 ? -10.697 0.766 4.488 1.00 87.12 88 ARG A C 1
ATOM 664 O O . ARG A 1 88 ? -10.091 0.920 3.433 1.00 87.12 88 ARG A O 1
ATOM 671 N N . TYR A 1 89 ? -11.002 -0.439 4.968 1.00 85.25 89 TYR A N 1
ATOM 672 C CA . TYR A 1 89 ? -10.667 -1.678 4.267 1.00 85.25 89 TYR A CA 1
ATOM 673 C C . TYR A 1 89 ? -11.539 -1.885 3.022 1.00 85.25 89 TYR A C 1
ATOM 675 O O . TYR A 1 89 ? -11.031 -2.253 1.971 1.00 85.25 89 TYR A O 1
ATOM 683 N N . ASP A 1 90 ? -12.833 -1.567 3.092 1.00 83.50 90 ASP A N 1
ATOM 684 C CA . ASP A 1 90 ? -13.747 -1.752 1.956 1.00 83.50 90 ASP A CA 1
ATOM 685 C C . ASP A 1 90 ? -13.398 -0.859 0.753 1.00 83.50 90 ASP A C 1
ATOM 687 O O . ASP A 1 90 ? -13.671 -1.222 -0.393 1.00 83.50 90 ASP A O 1
ATOM 691 N N . GLU A 1 91 ? -12.722 0.270 0.997 1.00 81.81 91 GLU A N 1
ATOM 692 C CA . GLU A 1 91 ? -12.215 1.177 -0.041 1.00 81.81 91 GLU A CA 1
ATOM 693 C C . GLU A 1 91 ? -11.172 0.506 -0.949 1.00 81.81 91 GLU A C 1
ATOM 695 O O . GLU A 1 91 ? -11.000 0.931 -2.089 1.00 81.81 91 GLU A O 1
ATOM 700 N N . ILE A 1 92 ? -10.535 -0.585 -0.500 1.00 80.38 92 ILE A N 1
ATOM 701 C CA . ILE A 1 92 ? -9.593 -1.369 -1.313 1.00 80.38 92 ILE A CA 1
ATOM 702 C C . ILE A 1 92 ? -10.289 -1.924 -2.567 1.00 80.38 92 ILE A C 1
ATOM 704 O O . ILE A 1 92 ? -9.702 -1.949 -3.646 1.00 80.38 92 ILE A O 1
ATOM 708 N N . SER A 1 93 ? -11.577 -2.271 -2.467 1.00 73.38 93 SER A N 1
ATOM 709 C CA . SER A 1 93 ? -12.392 -2.774 -3.587 1.00 73.38 93 SER A CA 1
ATOM 710 C C . SER A 1 93 ? -12.466 -1.801 -4.769 1.00 73.38 93 SER A C 1
ATOM 712 O O . SER A 1 93 ? -12.624 -2.223 -5.914 1.00 73.38 93 SER A O 1
ATOM 714 N N . LEU A 1 94 ? -12.326 -0.495 -4.512 1.00 73.19 94 LEU A N 1
ATOM 715 C CA . LEU A 1 94 ? -12.326 0.540 -5.549 1.00 73.19 94 LEU A CA 1
ATOM 716 C C . LEU A 1 94 ? -11.057 0.487 -6.408 1.00 73.19 94 LEU A C 1
ATOM 718 O O . LEU A 1 94 ? -11.090 0.849 -7.584 1.00 73.19 94 LEU A O 1
ATOM 722 N N . TRP A 1 95 ? -9.953 0.011 -5.834 1.00 70.25 95 TRP A N 1
ATOM 723 C CA . TRP A 1 95 ? -8.667 -0.098 -6.512 1.00 70.25 95 TRP A CA 1
ATOM 724 C C . TRP A 1 95 ? -8.578 -1.336 -7.404 1.00 70.25 95 TRP A C 1
ATOM 726 O O . TRP A 1 95 ? -7.970 -1.257 -8.469 1.00 70.25 95 TRP A O 1
ATOM 736 N N . TYR A 1 96 ? -9.241 -2.441 -7.041 1.00 63.78 96 TYR A N 1
ATOM 737 C CA . TYR A 1 96 ? -9.281 -3.647 -7.877 1.00 63.78 96 TYR A CA 1
ATOM 738 C C . TYR A 1 96 ? -9.791 -3.335 -9.288 1.00 63.78 96 TYR A C 1
ATOM 740 O O . TYR A 1 96 ? -9.107 -3.627 -10.261 1.00 63.78 96 TYR A O 1
ATOM 748 N N . GLY A 1 97 ? -10.918 -2.625 -9.419 1.00 60.34 97 GLY A N 1
ATOM 749 C CA . GLY A 1 97 ? -11.454 -2.243 -10.733 1.00 60.34 97 GLY A CA 1
ATOM 750 C C . GLY A 1 97 ? -10.551 -1.299 -11.543 1.00 60.34 97 GLY A C 1
ATOM 751 O O . GLY A 1 97 ? -10.636 -1.280 -12.769 1.00 60.34 97 GLY A O 1
ATOM 752 N N . ALA A 1 98 ? -9.680 -0.530 -10.882 1.00 65.44 98 ALA A N 1
ATOM 753 C CA . ALA A 1 98 ? -8.745 0.384 -11.538 1.00 65.44 98 ALA A CA 1
ATOM 754 C C . ALA A 1 98 ? -7.459 -0.316 -12.013 1.00 65.44 98 ALA A C 1
ATOM 756 O O . ALA A 1 98 ? -6.878 0.095 -13.018 1.00 65.44 98 ALA A O 1
ATOM 757 N N . PHE A 1 99 ? -7.019 -1.369 -11.316 1.00 63.38 99 PHE A N 1
ATOM 758 C CA . PHE A 1 99 ? -5.741 -2.038 -11.578 1.00 63.38 99 PHE A CA 1
ATOM 759 C C . PHE A 1 99 ? -5.853 -3.429 -12.209 1.00 63.38 99 PHE A C 1
ATOM 761 O O . PHE A 1 99 ? -4.837 -3.945 -12.669 1.00 63.38 99 PHE A O 1
ATOM 768 N N . ASP A 1 100 ? -7.052 -4.010 -12.314 1.00 55.50 100 ASP A N 1
ATOM 769 C CA . ASP A 1 100 ? -7.282 -5.309 -12.972 1.00 55.50 100 ASP A CA 1
ATOM 770 C C . ASP A 1 100 ? -6.773 -5.331 -14.431 1.00 55.50 100 ASP A C 1
ATOM 772 O O . ASP A 1 100 ? -6.289 -6.344 -14.928 1.00 55.50 100 ASP A O 1
ATOM 776 N N . ALA A 1 101 ? -6.754 -4.173 -15.104 1.00 51.53 101 ALA A N 1
ATOM 777 C CA . ALA A 1 101 ? -6.199 -4.023 -16.453 1.00 51.53 101 ALA A CA 1
ATOM 778 C C . ALA A 1 101 ? -4.655 -4.095 -16.526 1.00 51.53 101 ALA A C 1
ATOM 780 O O . ALA A 1 101 ? -4.104 -4.256 -17.614 1.00 51.53 101 ALA A O 1
ATOM 781 N N . VAL A 1 102 ? -3.952 -3.964 -15.394 1.00 52.78 102 VAL A N 1
ATOM 782 C CA . VAL A 1 102 ? -2.477 -3.911 -15.299 1.00 52.78 102 VAL A CA 1
ATOM 783 C C . VAL A 1 102 ? -1.886 -5.246 -14.801 1.00 52.78 102 VAL A C 1
ATOM 785 O O . VAL A 1 102 ? -0.707 -5.519 -15.007 1.00 52.78 102 VAL A O 1
ATOM 788 N N . SER A 1 103 ? -2.698 -6.131 -14.216 1.00 50.81 103 SER A N 1
ATOM 789 C CA . SER A 1 103 ? -2.281 -7.370 -13.528 1.00 50.81 103 SER A CA 1
ATOM 790 C C . SER A 1 103 ? -1.938 -8.569 -14.441 1.00 50.81 103 SER A C 1
ATOM 792 O O . SER A 1 103 ? -2.056 -9.724 -14.041 1.00 50.81 103 SER A O 1
ATOM 794 N N . SER A 1 104 ? -1.476 -8.344 -15.675 1.00 45.28 104 SER A N 1
ATOM 795 C CA . SER A 1 104 ? -1.100 -9.436 -16.597 1.00 45.28 104 SER A CA 1
ATOM 796 C C . SER A 1 104 ? 0.169 -10.213 -16.178 1.00 45.28 104 SER A C 1
ATOM 798 O O . SER A 1 104 ? 0.465 -11.245 -16.783 1.00 45.28 104 SER A O 1
ATOM 800 N N . GLU A 1 105 ? 0.921 -9.764 -15.167 1.00 50.31 105 GLU A N 1
ATOM 801 C CA . GLU A 1 105 ? 2.221 -10.342 -14.761 1.00 50.31 105 GLU A CA 1
ATOM 802 C C . GLU A 1 105 ? 2.206 -11.051 -13.385 1.00 50.31 105 GLU A C 1
ATOM 804 O O . GLU A 1 105 ? 3.247 -11.285 -12.774 1.00 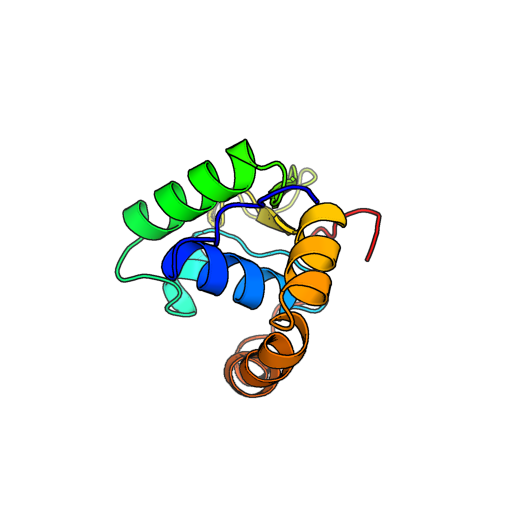50.31 105 GLU A O 1
ATOM 809 N N . SER A 1 106 ? 1.030 -11.430 -12.875 1.00 52.00 106 SER A N 1
ATOM 810 C CA . SER A 1 106 ? 0.838 -11.896 -11.487 1.00 52.00 106 SER A CA 1
ATOM 811 C C . SER A 1 106 ? 1.371 -13.296 -11.129 1.00 52.00 106 SER A C 1
ATOM 813 O O . SER A 1 106 ? 1.244 -13.708 -9.982 1.00 52.00 106 SER A O 1
ATOM 815 N N . ARG A 1 107 ? 1.950 -14.081 -12.048 1.00 51.31 107 ARG A N 1
ATOM 816 C CA . ARG A 1 107 ? 2.163 -15.528 -11.796 1.00 51.31 107 ARG A CA 1
ATOM 817 C C . ARG A 1 107 ? 3.406 -15.935 -11.000 1.00 51.31 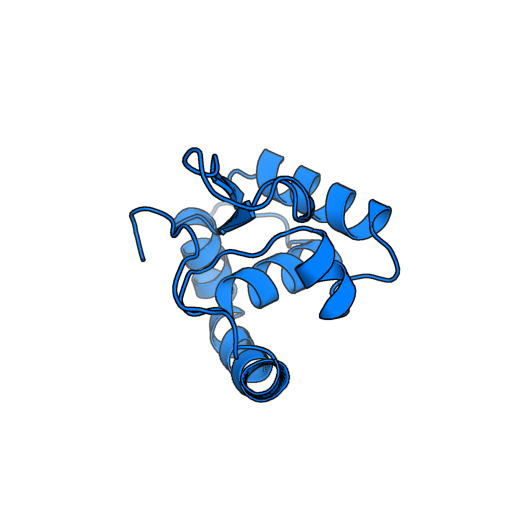107 ARG A C 1
ATOM 819 O O . ARG A 1 107 ? 3.532 -17.124 -10.725 1.00 51.31 107 ARG A O 1
ATOM 826 N N . SER A 1 108 ? 4.271 -15.008 -10.590 1.00 59.94 108 SER A N 1
ATOM 827 C CA . SER A 1 108 ? 5.525 -15.389 -9.918 1.00 59.94 108 SER A CA 1
ATOM 828 C C . SER A 1 108 ? 5.845 -14.620 -8.633 1.00 59.94 108 SER A C 1
ATOM 830 O O . SER A 1 108 ? 6.957 -14.769 -8.149 1.00 59.94 108 SER A O 1
ATOM 832 N N . ARG A 1 109 ? 5.004 -13.715 -8.112 1.00 71.19 109 ARG A N 1
ATOM 833 C CA . ARG A 1 109 ? 5.409 -12.733 -7.068 1.00 71.19 109 ARG A CA 1
ATOM 834 C C . ARG A 1 109 ? 5.443 -13.313 -5.654 1.00 71.19 109 ARG A C 1
ATOM 836 O O . ARG A 1 109 ? 4.636 -14.192 -5.367 1.00 71.19 109 ARG A O 1
ATOM 843 N N . PRO A 1 110 ? 6.335 -12.818 -4.771 1.00 72.38 110 PRO A N 1
ATOM 844 C CA . PRO A 1 110 ? 6.335 -13.234 -3.379 1.00 72.38 110 PRO A CA 1
ATOM 845 C C . PRO A 1 110 ? 5.123 -12.638 -2.645 1.00 72.38 110 PRO A C 1
ATOM 847 O O . PRO A 1 110 ? 4.727 -11.491 -2.884 1.00 72.38 110 PRO A O 1
ATOM 850 N N . SER A 1 111 ? 4.558 -13.429 -1.739 1.00 75.38 111 SER A N 1
ATOM 851 C CA . SER A 1 111 ? 3.408 -13.084 -0.899 1.00 75.38 111 SER A CA 1
ATOM 852 C C . SER A 1 111 ? 3.798 -13.171 0.576 1.00 75.38 111 SER A C 1
ATOM 854 O O . SER A 1 111 ? 4.658 -13.984 0.924 1.00 75.38 111 SER A O 1
ATOM 856 N N . PRO A 1 112 ? 3.198 -12.355 1.458 1.00 77.12 112 PRO A N 1
ATOM 857 C CA . PRO A 1 112 ? 3.392 -12.518 2.891 1.00 77.12 112 PRO A CA 1
ATOM 858 C C . PRO A 1 112 ? 2.694 -13.801 3.378 1.00 77.12 112 PRO A C 1
ATOM 860 O O . PRO A 1 112 ? 1.708 -14.232 2.792 1.00 77.12 112 PRO A O 1
ATOM 863 N N . GLU A 1 113 ? 3.166 -14.387 4.483 1.00 77.19 113 GLU A N 1
ATOM 864 C CA . GLU A 1 113 ? 2.707 -15.708 4.966 1.00 77.19 113 GLU A CA 1
ATOM 865 C C . GLU A 1 113 ? 1.216 -15.792 5.353 1.00 77.19 113 GLU A C 1
ATOM 867 O O . GLU A 1 113 ? 0.697 -16.886 5.565 1.00 77.19 113 GLU A O 1
ATOM 872 N N . TRP A 1 114 ? 0.535 -14.653 5.501 1.00 75.94 114 TRP A N 1
ATOM 873 C CA . TRP A 1 114 ? -0.857 -14.578 5.958 1.00 75.94 114 TRP A CA 1
ATOM 874 C C . TRP A 1 114 ? -1.888 -14.516 4.819 1.00 75.94 114 TRP A C 1
ATOM 876 O O . TRP A 1 114 ? -3.086 -14.603 5.099 1.00 75.94 114 TRP A O 1
ATOM 886 N N . VAL A 1 115 ? -1.435 -14.327 3.575 1.00 65.44 115 VAL A N 1
ATOM 887 C CA . VAL A 1 115 ? -2.263 -14.302 2.353 1.00 65.44 115 VAL A CA 1
ATOM 888 C C . VAL A 1 115 ? -2.450 -15.719 1.830 1.00 65.44 115 VAL A C 1
ATOM 890 O O . VAL A 1 115 ? -3.615 -16.075 1.543 1.00 65.44 115 VAL A O 1
#

pLDDT: mean 79.22, std 15.44, range [41.69, 95.0]

InterPro domains:
  IPR036388 Winged helix-like DNA-binding domain superfamily [G3DSA:1.10.10.10] (4-115)

Sequence (115 aa):
MSNSTPLPPEELTVLQQILATDTASLSIPELVTRGSSRDESEVRNALDGLGRREFVVVLESESGYDDAQGPFYAATESAVDYLKRAGRYDEISLWYGAFDAVSSESRSRPSPEWV